Protein AF-A0A521PLP9-F1 (afdb_monomer_lite)

Secondary structure (DSSP, 8-state):
-EEEEEEEE-GGG-EEEEEEEEESSHHHHHHHHHHH-TTS--EEEEEETTTTEESTTTTT-

pLDDT: mean 85.52, std 11.76, range [53.94, 95.0]

Foldseek 3Di:
DFKKKWFDADPPRDTPDIDIDDDPDDVRVQVVSCVVDVPDRTDIFGADPVVRDGPVVVVVD

Radius of gyration: 11.64 Å; chains: 1; bounding box: 24×28×27 Å

Sequence (61 aa):
MQTFRAYLNGPAGTIIWAAWIEASDRATAQVRAAGLCAQGNPTVDLWTAAARIPVDDLEAV

Structure (mmCIF, N/CA/C/O backbone):
data_AF-A0A521PLP9-F1
#
_entry.id   AF-A0A521PLP9-F1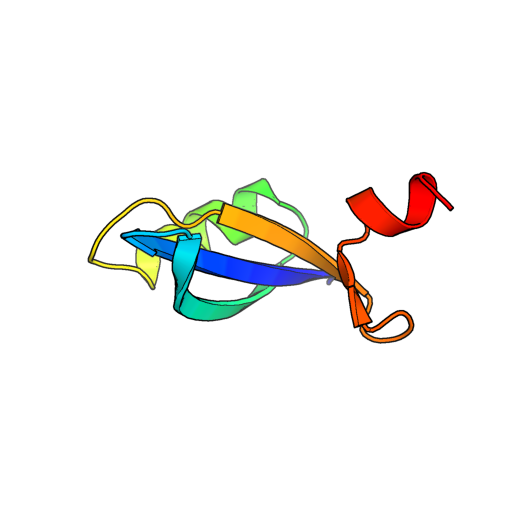
#
loop_
_atom_site.group_PDB
_atom_site.id
_atom_site.type_symbol
_atom_site.label_atom_id
_atom_site.label_alt_id
_atom_site.label_comp_id
_atom_site.label_asym_id
_atom_site.label_entity_id
_atom_site.label_seq_id
_atom_site.pdbx_PDB_ins_code
_atom_site.Cartn_x
_atom_site.Cartn_y
_atom_site.Cartn_z
_atom_site.occupancy
_atom_site.B_iso_or_equiv
_atom_site.auth_seq_id
_atom_site.auth_comp_id
_atom_site.auth_asym_id
_atom_site.auth_atom_id
_atom_site.pdbx_PDB_model_num
ATOM 1 N N . MET A 1 1 ? 7.502 6.632 -13.310 1.00 81.75 1 MET A N 1
ATOM 2 C CA . MET A 1 1 ? 6.717 6.645 -12.056 1.00 81.75 1 MET A CA 1
ATOM 3 C C . MET A 1 1 ? 6.538 5.209 -11.600 1.00 81.75 1 MET A C 1
ATOM 5 O O . MET A 1 1 ? 6.518 4.332 -12.453 1.00 81.75 1 MET A O 1
ATOM 9 N N . GLN A 1 2 ? 6.497 4.978 -10.292 1.00 89.81 2 GLN A N 1
ATOM 10 C CA . GLN A 1 2 ? 6.388 3.663 -9.661 1.00 89.81 2 GLN A CA 1
ATOM 11 C C . GLN A 1 2 ? 4.985 3.484 -9.070 1.00 89.81 2 GLN A C 1
ATOM 13 O O . GLN A 1 2 ? 4.363 4.467 -8.660 1.00 89.81 2 GLN A O 1
ATOM 18 N N . THR A 1 3 ? 4.500 2.245 -9.009 1.00 93.12 3 THR A N 1
ATOM 19 C CA . THR A 1 3 ? 3.204 1.914 -8.406 1.00 93.12 3 THR A CA 1
ATOM 20 C C . THR A 1 3 ? 3.413 1.378 -6.997 1.00 93.12 3 THR A C 1
ATOM 22 O O . THR A 1 3 ? 4.160 0.428 -6.785 1.00 93.12 3 THR A O 1
ATOM 25 N N . PHE A 1 4 ? 2.716 1.970 -6.037 1.00 93.56 4 PHE A N 1
ATOM 26 C CA . PHE A 1 4 ? 2.720 1.566 -4.641 1.00 93.56 4 PHE A CA 1
ATOM 27 C C . PHE A 1 4 ? 1.337 1.075 -4.235 1.00 93.56 4 PHE A C 1
ATOM 29 O O . PHE A 1 4 ? 0.315 1.631 -4.651 1.00 93.56 4 PHE A O 1
ATOM 36 N N . ARG A 1 5 ? 1.311 0.058 -3.378 1.00 94.62 5 ARG A N 1
ATOM 37 C CA . ARG A 1 5 ? 0.113 -0.349 -2.654 1.00 94.62 5 ARG A CA 1
ATOM 38 C C . ARG A 1 5 ? 0.128 0.324 -1.291 1.00 94.62 5 ARG A C 1
ATOM 40 O O . ARG A 1 5 ? 1.024 0.066 -0.496 1.00 94.62 5 ARG A O 1
ATOM 47 N N . ALA A 1 6 ? -0.875 1.145 -1.013 1.00 94.81 6 ALA A N 1
ATOM 48 C CA . ALA A 1 6 ? -1.137 1.645 0.326 1.00 94.81 6 ALA A CA 1
ATOM 49 C C . ALA A 1 6 ? -2.247 0.811 0.970 1.00 94.81 6 ALA A C 1
ATOM 51 O O . ALA A 1 6 ? -3.241 0.508 0.308 1.00 94.81 6 ALA A O 1
ATOM 52 N N . TYR A 1 7 ? -2.108 0.440 2.239 1.00 93.88 7 TYR A N 1
ATOM 53 C CA . TYR A 1 7 ? -3.150 -0.287 2.959 1.00 93.88 7 TYR A CA 1
ATOM 54 C C . TYR A 1 7 ? -3.114 -0.032 4.465 1.00 93.88 7 TYR A C 1
ATOM 56 O O . TYR A 1 7 ? -2.080 0.292 5.042 1.00 93.88 7 TYR A O 1
ATOM 64 N N . LEU A 1 8 ? -4.269 -0.195 5.107 1.00 93.81 8 LEU A N 1
ATOM 65 C CA . LEU A 1 8 ? -4.419 -0.141 6.555 1.00 93.81 8 LEU A CA 1
ATOM 66 C C . LEU A 1 8 ? -4.963 -1.481 7.047 1.00 93.81 8 LEU A C 1
ATOM 68 O O . LEU A 1 8 ? -5.985 -1.965 6.552 1.00 93.81 8 LEU A O 1
ATOM 72 N N . ASN A 1 9 ? -4.288 -2.056 8.037 1.00 92.12 9 ASN A N 1
ATOM 73 C CA . ASN A 1 9 ? -4.748 -3.259 8.715 1.00 92.12 9 ASN A CA 1
ATOM 74 C C . ASN A 1 9 ? -5.659 -2.880 9.884 1.00 92.12 9 ASN A C 1
ATOM 76 O O . ASN A 1 9 ? -5.306 -2.052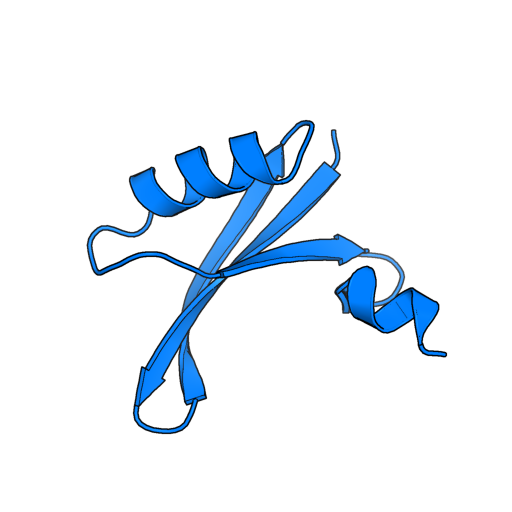 10.721 1.00 92.12 9 ASN A O 1
ATOM 80 N N . GLY A 1 10 ? -6.828 -3.504 9.938 1.00 88.81 10 GLY A N 1
ATOM 81 C CA . GLY A 1 10 ? -7.709 -3.496 11.093 1.00 88.81 10 GLY A CA 1
ATOM 82 C C . GLY A 1 10 ? -7.364 -4.615 12.081 1.00 88.81 10 GLY A C 1
ATOM 83 O O . GLY A 1 10 ? -6.311 -5.257 11.978 1.00 88.81 10 GLY A O 1
ATOM 84 N N . PRO A 1 11 ? -8.265 -4.884 13.041 1.00 88.75 11 PRO A N 1
ATOM 85 C CA . PRO A 1 11 ? -8.113 -5.987 13.981 1.00 88.75 11 PRO A CA 1
ATOM 86 C C . PRO A 1 11 ? -7.879 -7.323 13.261 1.00 88.75 11 PRO A C 1
ATOM 88 O O . PRO A 1 11 ? -8.394 -7.556 12.167 1.00 88.75 11 PRO A O 1
ATOM 91 N N . ALA A 1 12 ? -7.087 -8.200 13.881 1.00 88.88 12 ALA A N 1
ATOM 92 C CA . ALA A 1 12 ? -6.714 -9.510 13.335 1.00 88.88 12 ALA A CA 1
ATOM 93 C C . ALA A 1 12 ? -5.975 -9.477 11.975 1.00 88.88 12 ALA A C 1
ATOM 95 O O . ALA A 1 12 ? -5.962 -10.476 11.262 1.00 88.88 12 ALA A O 1
ATOM 96 N N . GLY A 1 13 ? -5.353 -8.350 11.603 1.00 86.62 13 GLY A N 1
ATOM 97 C CA . GLY A 1 13 ? -4.523 -8.255 10.394 1.00 86.62 13 GLY A CA 1
ATOM 98 C C . GLY A 1 13 ? -5.310 -8.191 9.083 1.00 86.62 13 GLY A C 1
ATOM 99 O O . GLY A 1 13 ? -4.729 -8.340 8.012 1.00 86.62 13 GLY A O 1
ATOM 100 N N . THR A 1 14 ? -6.625 -7.965 9.143 1.00 92.06 14 THR A N 1
ATOM 101 C CA . THR A 1 14 ? -7.449 -7.819 7.935 1.00 92.06 14 THR A CA 1
ATOM 102 C C . THR A 1 14 ? -7.236 -6.441 7.322 1.00 92.06 14 THR A C 1
ATOM 104 O O . THR A 1 14 ? -7.283 -5.440 8.031 1.00 92.06 14 THR A O 1
ATOM 107 N N . ILE A 1 15 ? -7.057 -6.363 6.005 1.00 91.50 15 ILE A N 1
ATOM 108 C CA . ILE A 1 15 ? -6.969 -5.077 5.307 1.00 91.50 15 ILE A CA 1
ATOM 109 C C . ILE A 1 15 ? -8.357 -4.429 5.285 1.00 91.50 15 ILE A C 1
ATOM 111 O O . ILE A 1 15 ? -9.271 -4.940 4.641 1.00 91.50 15 ILE A O 1
ATOM 115 N N . ILE A 1 16 ? -8.509 -3.304 5.984 1.00 93.31 16 ILE A N 1
ATOM 116 C CA . ILE A 1 16 ? -9.774 -2.550 6.085 1.00 93.31 16 ILE A CA 1
ATOM 117 C C . ILE A 1 16 ? -9.831 -1.356 5.130 1.00 93.31 16 ILE A C 1
ATOM 119 O O . ILE A 1 16 ? -10.896 -0.791 4.897 1.00 93.31 16 ILE A O 1
ATOM 123 N N . TRP A 1 17 ? -8.688 -0.975 4.566 1.00 94.12 17 TRP A N 1
ATOM 124 C CA . TRP A 1 17 ? -8.580 0.063 3.552 1.00 94.12 17 TRP A CA 1
ATOM 125 C C . TRP A 1 17 ? -7.378 -0.224 2.659 1.00 94.12 17 TRP A C 1
ATOM 127 O O . TRP A 1 17 ? -6.338 -0.666 3.148 1.00 94.12 17 TRP A O 1
ATOM 137 N N . ALA A 1 18 ? -7.509 0.038 1.361 1.00 93.50 18 ALA A N 1
ATOM 138 C CA . ALA A 1 18 ? -6.400 -0.037 0.425 1.00 93.50 18 ALA A CA 1
ATOM 139 C C . ALA A 1 18 ? -6.581 0.945 -0.734 1.00 93.50 18 ALA A C 1
ATOM 141 O O . ALA A 1 18 ? -7.703 1.213 -1.163 1.00 93.50 18 ALA A O 1
ATOM 142 N N . ALA A 1 19 ? -5.464 1.430 -1.268 1.00 94.12 19 ALA A N 1
ATOM 143 C CA . ALA A 1 19 ? -5.420 2.268 -2.455 1.00 94.12 19 ALA A CA 1
ATOM 144 C C . ALA A 1 19 ? -4.153 1.997 -3.275 1.00 94.12 19 ALA A C 1
ATOM 146 O O . ALA A 1 19 ? -3.109 1.616 -2.742 1.00 94.12 19 ALA A O 1
ATOM 147 N N . TRP A 1 20 ? -4.246 2.240 -4.581 1.00 94.06 20 TRP A N 1
ATOM 148 C CA . TRP A 1 20 ? -3.098 2.257 -5.484 1.00 94.06 20 TRP A CA 1
ATOM 149 C C . TRP A 1 20 ? -2.601 3.687 -5.652 1.00 94.06 20 TRP A C 1
ATOM 151 O O . TRP A 1 20 ? -3.397 4.594 -5.890 1.00 94.06 20 TRP A O 1
ATOM 161 N N . ILE A 1 21 ? -1.290 3.888 -5.526 1.00 94.25 21 ILE A N 1
ATOM 162 C CA . ILE A 1 21 ? -0.667 5.209 -5.612 1.00 94.25 21 ILE A CA 1
ATOM 163 C C . ILE A 1 21 ? 0.472 5.162 -6.616 1.00 94.25 21 ILE A C 1
ATOM 165 O O . ILE A 1 21 ? 1.422 4.402 -6.459 1.00 94.25 21 ILE A O 1
ATOM 169 N N . GLU A 1 22 ? 0.410 6.025 -7.622 1.00 93.88 22 GLU A N 1
ATOM 170 C CA . GLU A 1 22 ? 1.557 6.293 -8.482 1.00 93.88 22 GLU A CA 1
ATOM 171 C C . GLU A 1 22 ? 2.395 7.425 -7.885 1.00 93.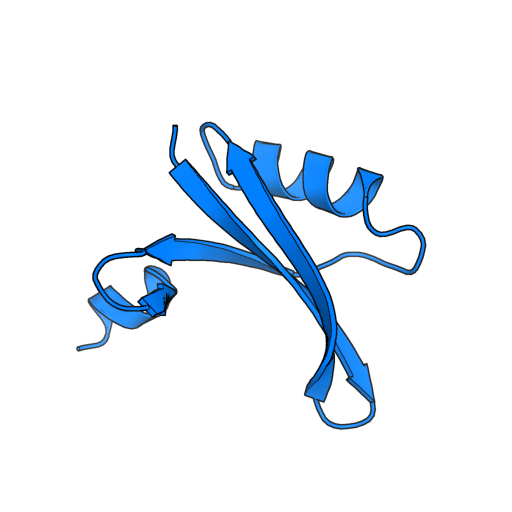88 22 GLU A C 1
ATOM 173 O O . GLU A 1 22 ? 1.869 8.493 -7.560 1.00 93.88 22 GLU A O 1
ATOM 178 N N . ALA A 1 23 ? 3.698 7.203 -7.718 1.00 94.12 23 ALA A N 1
ATOM 179 C CA . ALA A 1 23 ? 4.628 8.194 -7.179 1.00 94.12 23 ALA A CA 1
ATOM 180 C C . ALA A 1 23 ? 6.057 7.975 -7.703 1.00 94.12 23 ALA A C 1
ATOM 182 O O . ALA A 1 23 ? 6.373 6.942 -8.291 1.00 94.12 23 ALA A O 1
ATOM 183 N N . SER A 1 24 ? 6.937 8.958 -7.518 1.00 93.50 24 SER A N 1
ATOM 184 C CA . SER A 1 24 ? 8.369 8.823 -7.827 1.00 93.50 24 SER A CA 1
ATOM 185 C C . SER A 1 24 ? 9.099 7.908 -6.845 1.00 93.50 24 SER A C 1
ATOM 187 O O . SER A 1 24 ? 10.013 7.198 -7.254 1.00 93.50 24 SER A O 1
ATOM 189 N N . ASP A 1 25 ? 8.686 7.919 -5.578 1.00 92.19 25 ASP A N 1
ATOM 190 C CA . ASP A 1 25 ? 9.360 7.286 -4.445 1.00 92.19 25 ASP A CA 1
ATOM 191 C C . ASP A 1 25 ? 8.372 6.995 -3.298 1.00 92.19 25 ASP A C 1
ATOM 193 O O . ASP A 1 25 ? 7.227 7.466 -3.293 1.00 92.19 25 ASP A O 1
ATOM 197 N N . ARG A 1 26 ? 8.835 6.214 -2.311 1.00 91.19 26 ARG A N 1
ATOM 198 C CA . ARG A 1 26 ? 8.033 5.775 -1.157 1.00 91.19 26 ARG A CA 1
ATOM 199 C C . ARG A 1 26 ? 7.595 6.939 -0.268 1.00 91.19 26 ARG A C 1
ATOM 201 O O . ARG A 1 26 ? 6.474 6.924 0.225 1.00 91.19 26 ARG A O 1
ATOM 208 N N . ALA A 1 27 ? 8.437 7.956 -0.079 1.00 94.00 27 ALA A N 1
ATOM 209 C CA . ALA A 1 27 ? 8.115 9.099 0.778 1.00 94.00 27 ALA A CA 1
ATOM 210 C C . ALA A 1 27 ? 6.934 9.902 0.211 1.00 94.00 27 ALA A C 1
ATOM 212 O O . ALA A 1 27 ? 5.973 10.206 0.919 1.00 94.00 27 ALA A O 1
ATOM 213 N N . THR A 1 28 ? 6.955 10.162 -1.095 1.00 95.00 28 THR A N 1
ATOM 214 C CA . THR A 1 28 ? 5.861 10.815 -1.818 1.00 95.00 28 THR A CA 1
ATOM 215 C C . THR A 1 28 ? 4.591 9.968 -1.782 1.00 95.00 28 THR A C 1
ATOM 217 O O . THR A 1 28 ? 3.497 10.500 -1.576 1.00 95.00 28 THR A O 1
ATOM 220 N N . ALA A 1 29 ? 4.717 8.647 -1.950 1.00 94.50 29 ALA A N 1
ATOM 221 C CA . ALA A 1 29 ? 3.587 7.733 -1.835 1.00 94.50 29 ALA A CA 1
ATOM 222 C C . ALA A 1 29 ? 2.980 7.736 -0.419 1.00 94.50 29 ALA A C 1
ATOM 224 O O . ALA A 1 29 ? 1.758 7.775 -0.298 1.00 94.50 29 ALA A O 1
ATOM 225 N N . GLN A 1 30 ? 3.804 7.794 0.635 1.00 94.44 30 GLN A N 1
ATOM 226 C CA . GLN A 1 30 ? 3.361 7.870 2.033 1.00 94.44 30 GLN A CA 1
ATOM 227 C C . GLN A 1 30 ? 2.546 9.135 2.313 1.00 94.44 30 GLN A C 1
ATOM 229 O O . GLN A 1 30 ? 1.468 9.054 2.898 1.00 94.44 30 GLN A O 1
ATOM 234 N N . VAL A 1 31 ? 3.018 10.301 1.857 1.00 94.56 31 VAL A N 1
ATOM 235 C CA . VAL A 1 31 ? 2.295 11.574 2.029 1.00 94.56 31 VAL A CA 1
ATOM 236 C C . VAL A 1 31 ? 0.931 11.523 1.336 1.00 94.56 31 VAL A C 1
ATOM 238 O O . VAL A 1 31 ? -0.079 11.917 1.918 1.00 94.56 31 VAL A O 1
ATOM 241 N N . ARG A 1 32 ? 0.877 10.988 0.109 1.00 94.56 32 ARG A N 1
ATOM 242 C CA . ARG A 1 32 ? -0.385 10.808 -0.629 1.00 94.56 32 ARG A CA 1
ATOM 243 C C . ARG A 1 32 ? -1.315 9.821 0.077 1.00 94.56 32 ARG A C 1
ATOM 245 O O . ARG A 1 32 ? -2.503 10.097 0.199 1.00 94.56 32 ARG A O 1
ATOM 252 N N . ALA A 1 33 ? -0.781 8.704 0.569 1.00 94.44 33 ALA A N 1
ATOM 253 C CA . ALA A 1 33 ? -1.549 7.687 1.278 1.00 94.44 33 ALA A CA 1
ATOM 254 C C . ALA A 1 33 ? -2.174 8.242 2.563 1.00 94.44 33 ALA A C 1
ATOM 256 O O . ALA A 1 33 ? -3.362 8.034 2.799 1.00 94.44 33 ALA A O 1
ATOM 257 N N . ALA A 1 34 ? -1.405 9.000 3.347 1.00 92.19 34 ALA A N 1
ATOM 258 C CA . ALA A 1 34 ? -1.891 9.662 4.554 1.00 92.19 34 ALA A CA 1
ATOM 259 C C . ALA A 1 34 ? -3.001 10.685 4.250 1.00 92.19 34 ALA A C 1
ATOM 261 O O . ALA A 1 34 ? -3.969 10.778 4.997 1.00 92.19 34 ALA A O 1
ATOM 262 N N . GLY A 1 35 ? -2.910 11.407 3.127 1.00 92.12 35 GLY A N 1
ATOM 263 C CA . GLY A 1 35 ? -3.972 12.319 2.687 1.00 92.12 35 GLY A CA 1
ATOM 264 C C . GLY A 1 35 ? -5.271 11.617 2.266 1.00 92.12 35 GLY A C 1
ATOM 265 O O . GLY A 1 35 ? -6.345 12.199 2.385 1.00 92.12 35 GLY A O 1
ATOM 266 N N . LEU A 1 36 ? -5.188 10.372 1.786 1.00 91.69 36 LEU A N 1
ATOM 267 C CA . LEU A 1 36 ? -6.347 9.574 1.362 1.00 91.69 36 LEU A CA 1
ATOM 268 C C . LEU A 1 36 ? -6.970 8.765 2.512 1.00 91.69 36 LEU A C 1
ATOM 270 O O . LEU A 1 36 ? -8.172 8.498 2.505 1.00 91.69 36 LEU A O 1
ATOM 274 N N . CYS A 1 37 ? -6.165 8.360 3.493 1.00 90.44 37 CYS A N 1
ATOM 275 C CA . CYS A 1 37 ? -6.585 7.535 4.619 1.00 90.44 37 CYS A CA 1
ATOM 276 C C . CYS A 1 37 ? -6.846 8.395 5.866 1.00 90.44 37 CYS A C 1
ATOM 278 O O . CYS A 1 37 ? -5.988 8.548 6.729 1.00 90.44 37 CYS A O 1
ATOM 280 N N . ALA A 1 38 ? -8.074 8.904 6.008 1.00 78.12 38 ALA A N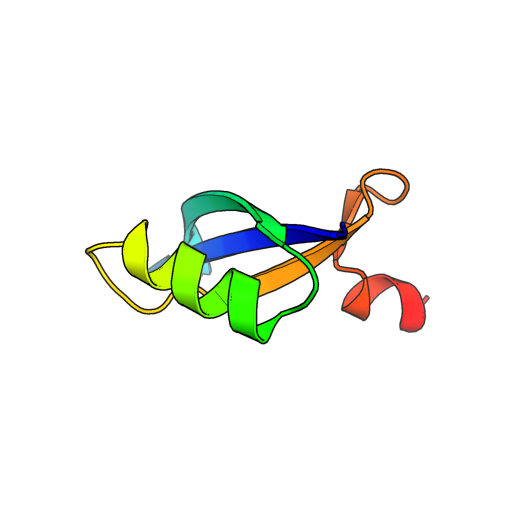 1
ATOM 281 C CA . ALA A 1 38 ? -8.464 9.750 7.144 1.00 78.12 38 ALA A CA 1
ATOM 282 C C . ALA A 1 38 ? -8.385 9.054 8.523 1.00 78.12 38 ALA A C 1
ATOM 284 O O . ALA A 1 38 ? -8.357 9.728 9.549 1.00 78.12 38 ALA A O 1
ATOM 285 N N . GLN A 1 39 ? -8.382 7.715 8.561 1.00 76.88 39 GLN A N 1
ATOM 286 C CA . GLN A 1 39 ? -8.456 6.924 9.797 1.00 76.88 39 GLN A CA 1
ATOM 287 C C . GLN A 1 39 ? -7.094 6.468 10.353 1.00 76.88 39 GLN A C 1
ATOM 289 O O . GLN A 1 39 ? -7.070 5.757 11.356 1.00 76.88 39 GLN A O 1
ATOM 294 N N . GLY A 1 40 ? -5.956 6.845 9.756 1.00 76.75 40 GLY A N 1
ATOM 295 C CA . GLY A 1 40 ? -4.658 6.436 10.303 1.00 76.75 40 GLY A CA 1
ATOM 296 C C . GLY A 1 40 ? -3.464 6.637 9.378 1.00 76.75 40 GLY A C 1
ATOM 297 O O . GLY A 1 40 ? -3.540 7.357 8.388 1.00 76.75 40 GLY A O 1
ATOM 298 N N . ASN A 1 41 ? -2.354 5.977 9.718 1.00 86.88 41 ASN A N 1
ATOM 299 C CA . ASN A 1 41 ? -1.122 5.977 8.932 1.00 86.88 41 ASN A CA 1
ATOM 300 C C . ASN A 1 41 ? -1.002 4.652 8.154 1.00 86.88 41 ASN A C 1
ATOM 302 O O . ASN A 1 41 ? -0.587 3.652 8.743 1.00 86.88 41 ASN A O 1
ATOM 306 N N . PRO A 1 42 ? -1.413 4.603 6.875 1.00 92.12 42 PRO A N 1
ATOM 307 C CA . PRO A 1 42 ? -1.366 3.376 6.088 1.00 92.12 42 PRO A CA 1
ATOM 308 C C . PRO A 1 42 ? 0.079 2.943 5.812 1.00 92.12 42 PRO A C 1
ATOM 310 O O . PRO A 1 42 ? 0.966 3.776 5.616 1.00 92.12 42 PRO A O 1
ATOM 313 N N . THR A 1 43 ? 0.305 1.634 5.743 1.00 93.75 43 THR A N 1
ATOM 314 C CA . THR A 1 43 ? 1.546 1.060 5.216 1.00 93.75 43 THR A CA 1
ATOM 315 C C . THR A 1 43 ? 1.583 1.259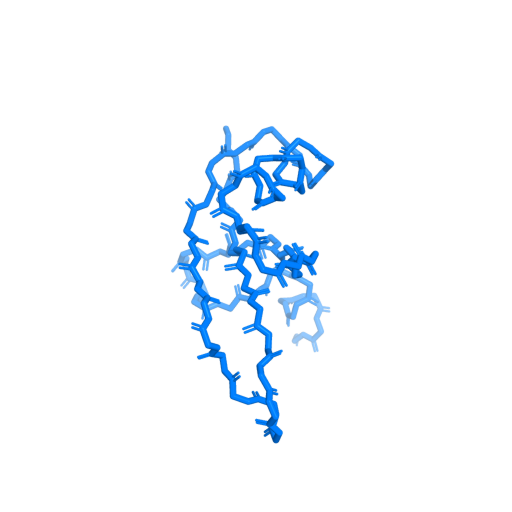 3.706 1.00 93.75 43 THR A C 1
ATOM 317 O O . THR A 1 43 ? 0.549 1.164 3.045 1.00 93.75 43 THR A O 1
ATOM 320 N N . VAL A 1 44 ? 2.765 1.539 3.159 1.00 93.44 44 VAL A N 1
ATOM 321 C CA . VAL A 1 44 ? 2.980 1.733 1.722 1.00 93.44 44 VAL A CA 1
ATOM 322 C C . VAL A 1 44 ? 4.121 0.854 1.261 1.00 93.44 44 VAL A C 1
ATOM 324 O O . VAL A 1 44 ? 5.250 1.072 1.696 1.00 93.44 44 VAL A O 1
ATOM 327 N N . ASP A 1 45 ? 3.839 -0.053 0.333 1.00 92.31 45 ASP A N 1
ATOM 328 C CA . ASP A 1 45 ? 4.829 -0.962 -0.240 1.00 92.31 45 ASP A CA 1
ATOM 329 C C . ASP A 1 45 ? 4.937 -0.762 -1.748 1.00 92.31 45 ASP A C 1
ATOM 331 O O . ASP A 1 45 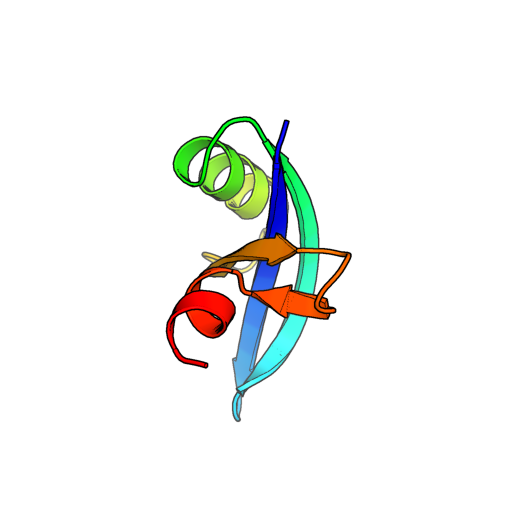? 3.939 -0.536 -2.443 1.00 92.31 45 ASP A O 1
ATOM 335 N N . LEU A 1 46 ? 6.168 -0.824 -2.260 1.00 89.75 46 LEU A N 1
ATOM 336 C CA . LEU A 1 46 ? 6.405 -0.806 -3.697 1.00 89.75 46 LEU A CA 1
ATOM 337 C C . LEU A 1 46 ? 5.821 -2.085 -4.292 1.00 89.75 46 LEU A C 1
ATOM 339 O O . LEU A 1 46 ? 6.060 -3.174 -3.777 1.00 89.75 46 LEU A O 1
ATOM 343 N N . TRP A 1 47 ? 5.054 -1.965 -5.368 1.00 87.19 47 TRP A N 1
ATOM 344 C CA . TRP A 1 47 ? 4.330 -3.088 -5.948 1.00 87.19 47 TRP A CA 1
ATOM 345 C C . TRP A 1 47 ? 4.767 -3.342 -7.385 1.00 87.19 47 TRP A C 1
ATOM 347 O O . TRP A 1 47 ? 4.784 -2.423 -8.206 1.00 87.19 47 TRP A O 1
ATOM 357 N N . THR A 1 48 ? 5.040 -4.604 -7.730 1.00 79.00 48 THR A N 1
ATOM 358 C CA . THR A 1 48 ? 5.200 -4.997 -9.136 1.00 79.00 48 THR A CA 1
ATOM 359 C C . THR A 1 48 ? 3.936 -5.666 -9.658 1.00 79.00 48 THR A C 1
ATOM 361 O O . THR A 1 48 ? 3.503 -6.716 -9.186 1.00 79.00 48 THR A O 1
ATOM 364 N N . ALA A 1 49 ? 3.351 -5.093 -10.711 1.00 69.44 49 ALA A N 1
ATOM 365 C CA . ALA A 1 49 ? 2.212 -5.710 -11.391 1.00 69.44 49 ALA A CA 1
ATOM 366 C C . ALA A 1 49 ? 2.575 -7.066 -12.029 1.00 69.44 49 ALA A C 1
ATOM 368 O O . ALA A 1 49 ? 1.730 -7.957 -12.087 1.00 69.44 49 ALA A O 1
ATOM 369 N N . ALA A 1 50 ? 3.830 -7.228 -12.470 1.00 69.50 50 ALA A N 1
ATOM 370 C CA . ALA A 1 50 ? 4.323 -8.447 -13.107 1.00 69.50 50 ALA A CA 1
ATOM 371 C C . ALA A 1 50 ? 4.344 -9.650 -12.151 1.00 69.50 50 ALA A C 1
ATOM 373 O O . ALA A 1 50 ? 3.901 -10.729 -12.533 1.00 69.50 50 ALA A O 1
ATOM 374 N N . ALA A 1 51 ? 4.801 -9.458 -10.909 1.00 63.16 51 ALA A N 1
ATOM 375 C CA . ALA A 1 51 ? 4.886 -10.536 -9.925 1.00 63.16 51 ALA A CA 1
ATOM 376 C C . ALA A 1 51 ? 3.659 -10.607 -8.997 1.00 63.16 51 ALA A C 1
ATOM 378 O O . ALA A 1 51 ? 3.492 -11.588 -8.280 1.00 63.16 51 ALA A O 1
ATOM 379 N N . ARG A 1 52 ? 2.774 -9.596 -9.028 1.00 73.00 52 ARG A N 1
ATOM 380 C CA . ARG A 1 52 ? 1.600 -9.467 -8.139 1.00 73.00 52 ARG A CA 1
ATOM 381 C C . ARG A 1 52 ? 1.959 -9.582 -6.650 1.00 73.00 52 ARG A C 1
ATOM 383 O O . ARG A 1 52 ? 1.137 -10.038 -5.856 1.00 73.00 52 ARG A O 1
ATOM 390 N N . ILE A 1 53 ? 3.164 -9.146 -6.296 1.00 72.88 53 ILE A N 1
ATOM 391 C CA . ILE A 1 53 ? 3.690 -9.118 -4.931 1.00 72.88 53 ILE A CA 1
ATOM 392 C C . ILE A 1 53 ? 4.416 -7.786 -4.672 1.00 72.88 53 ILE A C 1
ATOM 394 O O . ILE A 1 53 ? 4.799 -7.095 -5.634 1.00 72.88 53 ILE A O 1
ATOM 398 N N . PRO A 1 54 ? 4.596 -7.399 -3.395 1.00 73.00 54 PRO A N 1
ATOM 399 C CA . PRO A 1 54 ? 5.506 -6.326 -3.016 1.00 73.00 54 PRO A CA 1
ATOM 400 C C . PRO A 1 54 ? 6.917 -6.581 -3.556 1.00 73.00 54 PRO A C 1
ATOM 402 O O . PRO A 1 54 ? 7.355 -7.722 -3.662 1.00 73.00 54 PRO A O 1
ATOM 405 N N . VAL A 1 55 ? 7.639 -5.523 -3.914 1.00 73.75 55 VAL A N 1
ATOM 406 C CA . VAL A 1 55 ? 9.012 -5.645 -4.441 1.00 73.75 55 VAL A CA 1
ATOM 407 C C . VAL A 1 55 ? 9.992 -6.084 -3.367 1.00 73.75 55 VAL A C 1
ATOM 409 O O . VAL A 1 55 ? 10.889 -6.862 -3.665 1.00 73.75 55 VAL A O 1
ATOM 412 N N . ASP A 1 56 ? 9.764 -5.663 -2.124 1.00 69.38 56 ASP A N 1
ATOM 413 C CA . ASP A 1 56 ? 10.557 -6.107 -0.975 1.00 69.38 56 ASP A CA 1
ATOM 414 C C . ASP A 1 56 ? 10.461 -7.643 -0.792 1.00 69.38 56 ASP A C 1
ATOM 416 O O . ASP A 1 56 ? 11.416 -8.267 -0.339 1.00 69.38 56 ASP A O 1
ATOM 420 N N . ASP A 1 57 ? 9.363 -8.273 -1.239 1.00 60.94 57 ASP A N 1
ATOM 421 C CA . ASP A 1 57 ? 9.187 -9.734 -1.232 1.00 60.94 57 ASP A CA 1
ATOM 422 C C . ASP A 1 57 ? 9.826 -10.424 -2.455 1.00 60.94 57 ASP A C 1
ATOM 424 O O . ASP A 1 57 ? 10.005 -11.640 -2.448 1.00 60.94 57 ASP A O 1
ATOM 428 N N . LEU A 1 58 ? 10.171 -9.680 -3.515 1.00 58.16 58 LEU A N 1
ATOM 429 C CA . LEU A 1 58 ? 10.788 -10.221 -4.734 1.00 58.16 58 LEU A CA 1
ATOM 430 C C . LEU A 1 58 ? 12.287 -10.500 -4.541 1.00 58.16 58 LEU A C 1
ATOM 432 O O . LEU A 1 58 ? 12.808 -11.424 -5.151 1.00 58.16 58 LEU A O 1
ATOM 436 N N . GLU A 1 59 ? 12.974 -9.725 -3.695 1.00 58.09 59 GLU A N 1
ATOM 437 C CA . GLU A 1 59 ? 14.404 -9.929 -3.398 1.00 58.09 59 GLU A CA 1
ATOM 438 C C . GLU A 1 59 ? 14.664 -11.087 -2.416 1.00 58.09 59 GLU A C 1
ATOM 440 O O . GLU A 1 59 ? 15.813 -11.467 -2.193 1.00 58.09 59 GLU A O 1
ATOM 445 N N . ALA A 1 60 ? 13.606 -11.659 -1.834 1.00 55.22 60 ALA A N 1
ATOM 446 C CA . ALA A 1 60 ? 13.673 -12.788 -0.906 1.00 55.22 60 ALA A CA 1
ATOM 447 C C . ALA A 1 60 ? 13.450 -14.167 -1.571 1.00 55.22 60 ALA A C 1
ATOM 449 O O . ALA A 1 60 ? 13.447 -15.178 -0.863 1.00 55.22 60 ALA A O 1
ATOM 450 N N . VAL A 1 61 ? 13.248 -14.213 -2.896 1.00 53.94 61 VAL A N 1
ATOM 451 C CA . VAL A 1 61 ? 13.013 -15.430 -3.707 1.00 53.94 61 VAL A CA 1
ATOM 452 C C . VAL A 1 61 ? 14.226 -15.730 -4.580 1.00 53.94 61 VAL A C 1
ATOM 454 O O . VAL A 1 61 ? 14.610 -16.919 -4.641 1.00 53.94 61 VAL A O 1
#